Protein AF-A0A7V2CYH1-F1 (afdb_monomer)

Foldseek 3Di:
DAAADALVLVLLCPPPPDPNVVVSVVCLVVPFPHEFAPVSLVVNCVVNVHSVVVVVCCVVRSYHHPFDCVVCVVQLVVVCVVCVVPDDDSRNSRSVSVVVD

Structure (mmCIF, N/CA/C/O backbone):
data_AF-A0A7V2CYH1-F1
#
_entry.id   AF-A0A7V2CYH1-F1
#
loop_
_atom_site.group_PDB
_atom_site.id
_atom_site.type_symbol
_atom_site.label_atom_id
_atom_site.label_alt_id
_atom_site.label_comp_id
_atom_site.label_asym_id
_atom_site.label_entity_id
_atom_site.label_seq_id
_atom_site.pdbx_PDB_ins_code
_atom_site.Cartn_x
_atom_site.Cartn_y
_atom_site.Cartn_z
_atom_site.occupancy
_atom_site.B_iso_or_equiv
_atom_site.auth_seq_id
_atom_site.auth_comp_id
_atom_site.auth_asym_id
_atom_site.auth_atom_id
_atom_site.pdbx_PDB_model_num
ATOM 1 N N . MET A 1 1 ? -8.748 -15.477 -0.672 1.00 70.38 1 MET A N 1
ATOM 2 C CA . MET A 1 1 ? -8.461 -14.284 0.154 1.00 70.38 1 MET A CA 1
ATOM 3 C C . MET A 1 1 ? -7.980 -13.173 -0.759 1.00 70.38 1 MET A C 1
ATOM 5 O O . MET A 1 1 ? -7.197 -13.469 -1.659 1.00 70.38 1 MET A O 1
ATOM 9 N N . ARG A 1 2 ? -8.466 -11.942 -0.565 1.00 88.38 2 ARG A N 1
ATOM 10 C CA . ARG A 1 2 ? -7.908 -10.756 -1.232 1.00 88.38 2 ARG A CA 1
ATOM 11 C C . ARG A 1 2 ? -6.497 -10.511 -0.691 1.00 88.38 2 ARG A C 1
ATOM 13 O O . ARG A 1 2 ? -6.266 -10.714 0.497 1.00 88.38 2 ARG A O 1
ATOM 20 N N . LYS A 1 3 ? -5.557 -10.138 -1.558 1.00 96.19 3 LYS A N 1
ATOM 21 C CA . LYS A 1 3 ? -4.186 -9.797 -1.158 1.00 96.19 3 LYS A CA 1
ATOM 22 C C . LYS A 1 3 ? -4.067 -8.288 -1.112 1.00 96.19 3 LYS A C 1
ATOM 24 O O . LYS A 1 3 ? -4.380 -7.634 -2.102 1.00 96.19 3 LYS A O 1
ATOM 29 N N . ILE A 1 4 ? -3.648 -7.761 0.027 1.00 98.00 4 ILE A N 1
ATOM 30 C CA . ILE A 1 4 ? -3.510 -6.323 0.239 1.00 98.00 4 ILE A CA 1
ATOM 31 C C . ILE A 1 4 ? -2.062 -5.935 -0.055 1.00 98.00 4 ILE A C 1
ATOM 33 O O . ILE A 1 4 ? -1.147 -6.634 0.380 1.00 98.00 4 ILE A O 1
ATOM 37 N N . ALA A 1 5 ? -1.865 -4.871 -0.829 1.00 98.00 5 ALA A N 1
ATOM 38 C CA . ALA A 1 5 ? -0.551 -4.274 -1.038 1.00 98.00 5 ALA A CA 1
ATOM 39 C C . ALA A 1 5 ? -0.425 -3.002 -0.201 1.00 98.00 5 ALA A C 1
ATOM 41 O O . ALA A 1 5 ? -1.279 -2.117 -0.285 1.00 98.00 5 ALA A O 1
ATOM 42 N N . ASP A 1 6 ? 0.652 -2.922 0.570 1.00 97.94 6 ASP A N 1
ATOM 43 C CA . ASP A 1 6 ? 1.093 -1.714 1.251 1.00 97.94 6 ASP A CA 1
ATOM 44 C C . ASP A 1 6 ? 2.082 -0.924 0.376 1.00 97.94 6 ASP A C 1
ATOM 46 O O . ASP A 1 6 ? 2.512 -1.360 -0.701 1.00 97.94 6 ASP A O 1
ATOM 50 N N . THR A 1 7 ? 2.481 0.246 0.866 1.00 98.06 7 THR A N 1
ATOM 51 C CA . THR A 1 7 ? 3.490 1.084 0.214 1.00 98.06 7 THR A CA 1
ATOM 52 C C . THR A 1 7 ? 4.842 0.377 0.122 1.00 98.06 7 THR A C 1
ATOM 54 O O . THR A 1 7 ? 5.523 0.497 -0.898 1.00 98.06 7 THR A O 1
ATOM 57 N N . GLY A 1 8 ? 5.231 -0.396 1.143 1.00 97.56 8 GLY A N 1
ATOM 58 C CA . GLY A 1 8 ? 6.511 -1.100 1.192 1.00 97.56 8 GLY A CA 1
ATOM 59 C C . GLY A 1 8 ? 6.682 -2.114 0.061 1.00 97.56 8 GLY A C 1
ATOM 60 O O . GLY A 1 8 ? 7.693 -2.084 -0.647 1.00 97.56 8 GLY A O 1
ATOM 61 N N . LEU A 1 9 ? 5.681 -2.971 -0.166 1.00 98.12 9 LEU A N 1
ATOM 62 C CA . LEU A 1 9 ? 5.671 -3.925 -1.276 1.00 98.12 9 LEU A CA 1
ATOM 63 C C . LEU A 1 9 ? 5.768 -3.215 -2.629 1.00 98.12 9 LEU A C 1
ATOM 65 O O . LEU A 1 9 ? 6.570 -3.615 -3.477 1.00 98.12 9 LEU A O 1
ATOM 69 N N . LEU A 1 10 ? 4.955 -2.175 -2.843 1.00 98.44 10 LEU A N 1
ATOM 70 C CA . LEU A 1 10 ? 4.921 -1.468 -4.124 1.00 98.44 10 LEU A CA 1
ATOM 71 C C . LEU A 1 10 ? 6.212 -0.694 -4.382 1.00 98.44 10 LEU A C 1
ATOM 73 O O . LEU A 1 10 ? 6.721 -0.736 -5.501 1.00 98.44 10 LEU A O 1
ATOM 77 N N . LYS A 1 11 ? 6.775 -0.044 -3.357 1.00 98.31 11 LYS A N 1
ATOM 78 C CA . LYS A 1 11 ? 8.079 0.616 -3.454 1.00 98.31 11 LYS A CA 1
ATOM 79 C C . LYS A 1 11 ? 9.143 -0.405 -3.820 1.00 98.31 11 LYS A C 1
ATOM 81 O O . LYS A 1 11 ? 9.817 -0.209 -4.823 1.00 98.31 11 LYS A O 1
ATOM 86 N N . ALA A 1 12 ? 9.243 -1.515 -3.084 1.00 98.31 12 ALA A N 1
ATOM 87 C CA . ALA A 1 12 ? 10.199 -2.568 -3.405 1.00 98.31 12 ALA A CA 1
ATOM 88 C C . ALA A 1 12 ? 10.022 -3.042 -4.858 1.00 98.31 12 ALA A C 1
ATOM 90 O O . ALA A 1 12 ? 10.983 -3.148 -5.605 1.00 98.31 12 ALA A O 1
ATOM 91 N N . ALA A 1 13 ? 8.793 -3.265 -5.321 1.00 97.94 13 ALA A N 1
ATOM 92 C CA . ALA A 1 13 ? 8.557 -3.729 -6.684 1.00 97.94 13 ALA A CA 1
ATOM 93 C C . ALA A 1 13 ? 8.916 -2.713 -7.788 1.00 97.94 13 ALA A C 1
ATOM 95 O O . ALA A 1 13 ? 9.239 -3.134 -8.901 1.00 97.94 13 ALA A O 1
ATOM 96 N N . LEU A 1 14 ? 8.832 -1.407 -7.516 1.00 96.88 14 LEU A N 1
ATOM 97 C CA . LEU A 1 14 ? 8.928 -0.345 -8.528 1.00 96.88 14 LEU A CA 1
ATOM 98 C C . LEU A 1 14 ? 10.240 0.446 -8.488 1.00 96.88 14 LEU A C 1
ATOM 100 O O . LEU A 1 14 ? 10.646 0.985 -9.515 1.00 96.88 14 LEU A O 1
ATOM 104 N N . ASP A 1 15 ? 10.895 0.509 -7.335 1.00 96.38 15 ASP A N 1
ATOM 105 C CA . ASP A 1 15 ? 12.190 1.153 -7.146 1.00 96.38 15 ASP A CA 1
ATOM 106 C C . ASP A 1 15 ? 13.310 0.129 -7.365 1.00 96.38 15 ASP A C 1
ATOM 108 O O . ASP A 1 15 ? 13.482 -0.802 -6.577 1.00 96.38 15 ASP A O 1
ATOM 112 N N . ALA A 1 16 ? 14.050 0.285 -8.466 1.00 94.56 16 ALA A N 1
ATOM 113 C CA . ALA A 1 16 ? 15.125 -0.629 -8.850 1.00 94.56 16 ALA A CA 1
ATOM 114 C C . ALA A 1 16 ? 16.325 -0.590 -7.887 1.00 94.56 16 ALA A C 1
ATOM 116 O O . ALA A 1 16 ? 17.074 -1.567 -7.825 1.00 94.56 16 ALA A O 1
ATOM 117 N N . ASP A 1 17 ? 16.479 0.502 -7.132 1.00 95.69 17 ASP A N 1
ATOM 118 C CA . ASP A 1 17 ? 17.547 0.686 -6.148 1.00 95.69 17 ASP A CA 1
ATOM 119 C C . ASP A 1 17 ? 17.129 0.219 -4.740 1.00 95.69 17 ASP A C 1
ATOM 121 O O . ASP A 1 17 ? 17.941 0.207 -3.809 1.00 95.69 17 ASP A O 1
ATOM 125 N N . ASP A 1 18 ? 15.875 -0.216 -4.556 1.00 97.44 18 ASP A N 1
ATOM 126 C CA . ASP A 1 18 ? 15.427 -0.781 -3.289 1.00 97.44 18 ASP A CA 1
ATOM 127 C C . ASP A 1 18 ? 16.131 -2.118 -3.009 1.00 97.44 18 ASP A C 1
ATOM 129 O O . ASP A 1 18 ? 16.159 -3.038 -3.832 1.00 97.44 18 ASP A O 1
ATOM 133 N N . ARG A 1 19 ? 16.664 -2.280 -1.793 1.00 97.81 19 ARG A N 1
ATOM 134 C CA . ARG A 1 19 ? 17.352 -3.514 -1.368 1.00 97.81 19 ARG A CA 1
ATOM 135 C C . ARG A 1 19 ? 16.472 -4.770 -1.469 1.00 97.81 19 ARG A C 1
ATOM 137 O O . ARG A 1 19 ? 16.993 -5.883 -1.516 1.00 97.81 19 ARG A O 1
ATOM 144 N N . HIS A 1 20 ? 15.150 -4.608 -1.471 1.00 98.06 20 HIS A N 1
ATOM 145 C CA . HIS A 1 20 ? 14.169 -5.678 -1.611 1.00 98.06 20 HIS A CA 1
ATOM 146 C C . HIS A 1 20 ? 13.589 -5.776 -3.028 1.00 98.06 20 HIS A C 1
ATOM 148 O O . HIS A 1 20 ? 12.634 -6.530 -3.226 1.00 98.06 20 HIS A O 1
ATOM 154 N N . HIS A 1 21 ? 14.172 -5.102 -4.028 1.00 98.12 21 HIS A N 1
ATOM 155 C CA . HIS A 1 21 ? 13.584 -5.001 -5.364 1.00 98.12 21 HIS A CA 1
ATOM 156 C C . HIS A 1 21 ? 13.260 -6.349 -6.007 1.00 98.12 21 HIS A C 1
ATOM 158 O O . HIS A 1 21 ? 12.140 -6.606 -6.454 1.00 98.12 21 HIS A O 1
ATOM 164 N N . SER A 1 22 ? 14.223 -7.272 -5.970 1.00 98.25 22 SER A N 1
ATOM 165 C CA . SER A 1 22 ? 14.040 -8.622 -6.517 1.00 98.25 22 SER A CA 1
ATOM 166 C C . SER A 1 22 ? 12.895 -9.384 -5.843 1.00 98.25 22 SER A C 1
ATOM 168 O O . SER A 1 22 ? 12.183 -10.145 -6.501 1.00 98.25 22 SER A O 1
ATOM 170 N N . TRP A 1 23 ? 12.703 -9.182 -4.536 1.00 98.31 23 TRP A N 1
ATOM 171 C CA . TRP A 1 23 ? 11.596 -9.777 -3.796 1.00 98.31 23 TRP A CA 1
ATOM 172 C C . TRP A 1 23 ? 10.268 -9.113 -4.176 1.00 98.31 23 TRP A C 1
ATOM 174 O O . TRP A 1 23 ? 9.363 -9.820 -4.613 1.00 98.31 23 TRP A O 1
ATOM 184 N N . GLY A 1 24 ? 10.177 -7.781 -4.114 1.00 98.19 24 GLY A N 1
ATOM 185 C CA . GLY A 1 24 ? 8.937 -7.047 -4.388 1.00 98.19 24 GLY A CA 1
ATOM 186 C C . GLY A 1 24 ? 8.433 -7.280 -5.809 1.00 98.19 24 GLY A C 1
ATOM 187 O O . GLY A 1 24 ? 7.264 -7.596 -6.022 1.00 98.19 24 GLY A O 1
ATOM 188 N N . ALA A 1 25 ? 9.334 -7.250 -6.793 1.00 98.00 25 ALA A N 1
ATOM 189 C CA . ALA A 1 25 ? 8.985 -7.497 -8.185 1.00 98.00 25 ALA A CA 1
ATOM 190 C C . ALA A 1 25 ? 8.502 -8.943 -8.420 1.00 98.00 25 ALA A C 1
ATOM 192 O O . ALA A 1 25 ? 7.638 -9.182 -9.268 1.00 98.00 25 ALA A O 1
ATOM 193 N N . ARG A 1 26 ? 9.043 -9.923 -7.680 1.00 98.31 26 ARG A N 1
ATOM 194 C CA . ARG A 1 26 ? 8.586 -11.321 -7.731 1.00 98.31 26 ARG A CA 1
ATOM 195 C C . ARG A 1 26 ? 7.198 -11.471 -7.111 1.00 98.31 26 ARG A C 1
ATOM 197 O O . ARG A 1 26 ? 6.349 -12.092 -7.742 1.00 98.31 26 ARG A O 1
ATOM 204 N N . GLU A 1 27 ? 6.976 -10.911 -5.924 1.00 98.06 27 GLU A N 1
ATOM 205 C CA . GLU A 1 27 ? 5.682 -10.961 -5.232 1.00 98.06 27 GLU A CA 1
ATOM 206 C C . GLU A 1 27 ? 4.588 -10.286 -6.063 1.00 98.06 27 GLU A C 1
ATOM 208 O O . GLU A 1 27 ? 3.557 -10.902 -6.329 1.00 98.06 27 GLU A O 1
ATOM 213 N N . LEU A 1 28 ? 4.848 -9.078 -6.581 1.00 97.25 28 LEU A N 1
ATOM 214 C CA . LEU A 1 28 ? 3.891 -8.349 -7.412 1.00 97.25 28 LEU A CA 1
ATOM 215 C C . LEU A 1 28 ? 3.456 -9.184 -8.629 1.00 97.25 28 LEU A C 1
ATOM 217 O O . LEU A 1 28 ? 2.263 -9.367 -8.859 1.00 97.25 28 LEU A O 1
ATOM 221 N N . ARG A 1 29 ? 4.411 -9.772 -9.366 1.00 96.62 29 ARG A N 1
ATOM 222 C CA . ARG A 1 29 ? 4.111 -10.621 -10.535 1.00 96.62 29 ARG A CA 1
ATOM 223 C C . ARG A 1 29 ? 3.396 -11.920 -10.179 1.00 96.62 29 ARG A C 1
ATOM 225 O O . ARG A 1 29 ? 2.566 -12.383 -10.952 1.00 96.62 29 ARG A O 1
ATOM 232 N N . ALA A 1 30 ? 3.755 -12.545 -9.062 1.00 97.44 30 ALA A N 1
ATOM 233 C CA . ALA A 1 30 ? 3.205 -13.842 -8.683 1.00 97.44 30 ALA A CA 1
ATOM 234 C C . ALA A 1 30 ? 1.781 -13.738 -8.127 1.00 97.44 30 ALA A C 1
ATOM 236 O O . ALA A 1 30 ? 1.065 -14.743 -8.063 1.00 97.44 30 ALA A O 1
ATOM 237 N N . HIS A 1 31 ? 1.398 -12.564 -7.626 1.00 96.94 31 HIS A N 1
ATOM 238 C CA . HIS A 1 31 ? 0.243 -12.437 -6.748 1.00 96.94 31 HIS A CA 1
ATOM 239 C C . HIS A 1 31 ? -0.753 -11.350 -7.128 1.00 96.94 31 HIS A C 1
ATOM 241 O O . HIS A 1 31 ? -1.811 -11.324 -6.500 1.00 96.94 31 HIS A O 1
ATOM 247 N N . ALA A 1 32 ? -0.469 -10.543 -8.152 1.00 96.19 32 ALA A N 1
ATOM 248 C CA . ALA A 1 32 ? -1.457 -9.652 -8.741 1.00 96.19 32 ALA A CA 1
ATOM 249 C C . ALA A 1 32 ? -2.749 -10.415 -9.141 1.00 96.19 32 ALA A C 1
ATOM 251 O O . ALA A 1 32 ? -2.675 -11.576 -9.561 1.00 96.19 32 ALA A O 1
ATOM 252 N N . PRO A 1 33 ? -3.933 -9.785 -9.020 1.00 97.38 33 PRO A N 1
ATOM 253 C CA . PRO A 1 33 ? -4.132 -8.407 -8.573 1.00 97.38 33 PRO A CA 1
ATOM 254 C C . PRO A 1 33 ? -4.036 -8.252 -7.047 1.00 97.38 33 PRO A C 1
ATOM 256 O O . PRO A 1 33 ? -4.502 -9.106 -6.287 1.00 97.38 33 PRO A O 1
ATOM 259 N N . PHE A 1 34 ? -3.474 -7.127 -6.607 1.00 98.31 34 PHE A N 1
ATOM 260 C CA . PHE A 1 34 ? -3.554 -6.678 -5.215 1.00 98.31 34 PHE A CA 1
ATOM 261 C C . PHE A 1 34 ? -4.658 -5.638 -5.049 1.00 98.31 34 PHE A C 1
ATOM 263 O O . PHE A 1 34 ? -4.911 -4.854 -5.960 1.00 98.31 34 PHE A O 1
ATOM 270 N N . VAL A 1 35 ? -5.283 -5.598 -3.874 1.00 98.31 35 VAL A N 1
ATOM 271 C CA . VAL A 1 35 ? -6.159 -4.495 -3.460 1.00 98.31 35 VAL A CA 1
ATOM 272 C C . VAL A 1 35 ? -5.399 -3.531 -2.550 1.00 98.31 35 VAL A C 1
ATOM 274 O O . VAL A 1 35 ? -4.529 -3.951 -1.788 1.00 98.31 35 VAL A O 1
ATOM 277 N N . THR A 1 36 ? -5.708 -2.242 -2.623 1.00 98.19 36 THR A N 1
ATOM 278 C CA . THR A 1 36 ? -5.130 -1.213 -1.746 1.00 98.19 36 THR A CA 1
ATOM 279 C C . THR A 1 36 ? -6.060 0.005 -1.628 1.00 98.19 36 THR A C 1
ATOM 281 O O . THR A 1 36 ? -7.185 -0.029 -2.135 1.00 98.19 36 THR A O 1
ATOM 284 N N . CYS A 1 37 ? -5.599 1.069 -0.968 1.00 97.81 37 CYS A N 1
ATOM 285 C CA . CYS A 1 37 ? -6.271 2.364 -0.859 1.00 97.81 37 CYS A CA 1
ATOM 286 C C . CYS A 1 37 ? -5.451 3.496 -1.507 1.00 97.81 37 CYS A C 1
ATOM 288 O O . CYS A 1 37 ? -4.271 3.346 -1.826 1.00 97.81 37 CYS A O 1
ATOM 290 N N . GLU A 1 38 ? -6.070 4.660 -1.694 1.00 97.56 38 GLU A N 1
ATOM 291 C CA . GLU A 1 38 ? -5.441 5.832 -2.310 1.00 97.56 38 GLU A CA 1
ATOM 292 C C . GLU A 1 38 ? -4.222 6.337 -1.525 1.00 97.56 38 GLU A C 1
ATOM 294 O O . GLU A 1 38 ? -3.267 6.815 -2.138 1.00 97.56 38 GLU A O 1
ATOM 299 N N . GLY A 1 39 ? -4.225 6.199 -0.192 1.00 98.06 39 GLY A N 1
ATOM 300 C CA . GLY A 1 39 ? -3.107 6.598 0.675 1.00 98.06 39 GLY A CA 1
ATOM 301 C C . GLY A 1 39 ? -1.791 5.920 0.286 1.00 98.06 39 GLY A C 1
ATOM 302 O O . GLY A 1 39 ? -0.764 6.586 0.159 1.00 98.06 39 GLY A O 1
ATOM 303 N N . VAL A 1 40 ? -1.849 4.632 -0.068 1.00 98.38 40 VAL A N 1
ATOM 304 C CA . VAL A 1 40 ? -0.680 3.872 -0.532 1.00 98.38 40 VAL A CA 1
ATOM 305 C C . VAL A 1 40 ? -0.105 4.443 -1.831 1.00 98.38 40 VAL A C 1
ATOM 307 O O . VAL A 1 40 ? 1.112 4.517 -1.996 1.00 98.38 40 VAL A O 1
ATOM 310 N N . LEU A 1 41 ? -0.950 4.897 -2.765 1.00 98.31 41 LEU A N 1
ATOM 311 C CA . LEU A 1 41 ? -0.469 5.541 -3.994 1.00 98.31 41 LEU A CA 1
ATOM 312 C C . LEU A 1 41 ? 0.168 6.907 -3.723 1.00 98.31 41 LEU A C 1
ATOM 314 O O . LEU A 1 41 ? 1.128 7.270 -4.407 1.00 98.31 41 LEU A O 1
ATOM 318 N N . VAL A 1 42 ? -0.349 7.654 -2.744 1.00 98.25 42 VAL A N 1
ATOM 319 C CA . VAL A 1 42 ? 0.213 8.947 -2.330 1.00 98.25 42 VAL A CA 1
ATOM 320 C C . VAL A 1 42 ? 1.607 8.759 -1.735 1.00 98.25 42 VAL A C 1
ATOM 322 O O . VAL A 1 42 ? 2.552 9.416 -2.176 1.00 98.25 42 VAL A O 1
ATOM 325 N N . GLU A 1 43 ? 1.769 7.832 -0.793 1.00 98.06 43 GLU A N 1
ATOM 326 C CA . GLU A 1 43 ? 3.073 7.538 -0.189 1.00 98.06 43 GLU A CA 1
ATOM 327 C C . GLU A 1 43 ? 4.062 6.968 -1.202 1.00 98.06 43 GLU A C 1
ATOM 329 O O . GLU A 1 43 ? 5.215 7.395 -1.253 1.00 98.06 43 GLU A O 1
ATOM 334 N N . LEU A 1 44 ? 3.611 6.052 -2.063 1.00 98.06 44 LEU A N 1
ATOM 335 C CA . LEU A 1 44 ? 4.436 5.502 -3.133 1.00 98.06 44 LEU A CA 1
ATOM 336 C C . LEU A 1 44 ? 4.955 6.609 -4.055 1.00 98.06 44 LEU A C 1
ATOM 338 O O . LEU A 1 44 ? 6.141 6.632 -4.386 1.00 98.06 44 LEU A O 1
ATOM 342 N N . ALA A 1 45 ? 4.082 7.536 -4.462 1.00 97.88 45 ALA A N 1
ATOM 343 C CA . ALA A 1 45 ? 4.460 8.656 -5.314 1.00 97.88 45 ALA A CA 1
ATOM 344 C C . ALA A 1 45 ? 5.495 9.564 -4.639 1.00 97.88 45 ALA A C 1
ATOM 346 O O . ALA A 1 45 ? 6.414 10.036 -5.310 1.00 97.88 45 ALA A O 1
ATOM 347 N N . PHE A 1 46 ? 5.366 9.777 -3.327 1.00 97.38 46 PHE A N 1
ATOM 348 C CA . PHE A 1 46 ? 6.333 10.531 -2.537 1.00 97.38 46 PHE A 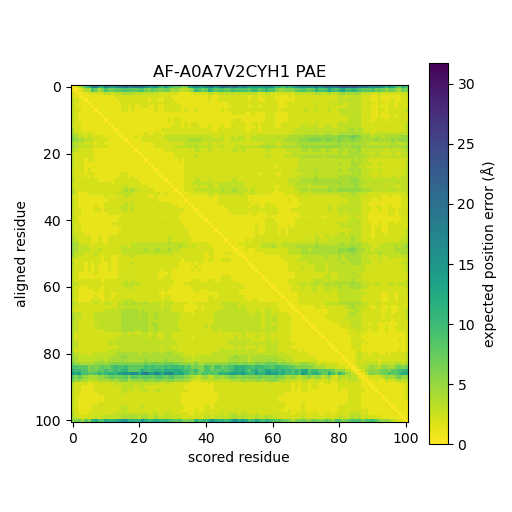CA 1
ATOM 349 C C . PHE A 1 46 ? 7.691 9.815 -2.458 1.00 97.38 46 PHE A C 1
ATOM 351 O O . PHE A 1 46 ? 8.719 10.430 -2.730 1.00 97.38 46 PHE A O 1
ATOM 358 N N . LEU A 1 47 ? 7.703 8.513 -2.157 1.00 96.31 47 LEU A N 1
ATOM 359 C CA . LEU A 1 47 ? 8.930 7.730 -1.972 1.00 96.31 47 LEU A CA 1
ATOM 360 C C . LEU A 1 47 ? 9.692 7.466 -3.278 1.00 96.31 47 LEU A C 1
ATOM 362 O O . LEU A 1 47 ? 10.918 7.448 -3.272 1.00 96.31 47 LEU A O 1
ATOM 366 N N . VAL A 1 48 ? 8.981 7.262 -4.390 1.00 94.56 48 VAL A N 1
ATOM 367 C CA . VAL A 1 48 ? 9.573 6.996 -5.717 1.00 94.56 48 VAL A CA 1
ATOM 368 C C . VAL A 1 48 ? 9.792 8.293 -6.515 1.00 94.56 48 VAL A C 1
ATOM 370 O O . VAL A 1 48 ? 10.448 8.295 -7.554 1.00 94.56 48 VAL A O 1
ATOM 373 N N . GLY A 1 49 ? 9.241 9.422 -6.060 1.00 96.00 49 GLY A N 1
ATOM 374 C CA . GLY A 1 49 ? 9.314 10.712 -6.756 1.00 96.00 49 GLY A CA 1
ATOM 375 C C . GLY A 1 49 ? 8.410 10.813 -7.994 1.00 96.00 49 GLY A C 1
ATOM 376 O O . GLY A 1 49 ? 8.525 11.757 -8.777 1.00 96.00 49 GLY A O 1
ATOM 377 N N . SER A 1 50 ? 7.510 9.848 -8.206 1.00 96.06 50 SER A N 1
ATOM 378 C CA . SER A 1 50 ? 6.531 9.865 -9.294 1.00 96.06 50 SER A CA 1
ATOM 379 C C . SER A 1 50 ? 5.331 8.974 -8.990 1.00 96.06 50 SER A C 1
ATOM 381 O O . SER A 1 50 ? 5.489 7.806 -8.653 1.00 96.06 50 SER A O 1
ATOM 383 N N . GLY A 1 51 ? 4.116 9.481 -9.215 1.00 95.75 51 GLY A N 1
ATOM 384 C CA . GLY A 1 51 ? 2.892 8.669 -9.150 1.00 95.75 51 GLY A CA 1
ATOM 385 C C . GLY A 1 51 ? 2.626 7.828 -10.404 1.00 95.75 51 GLY A C 1
A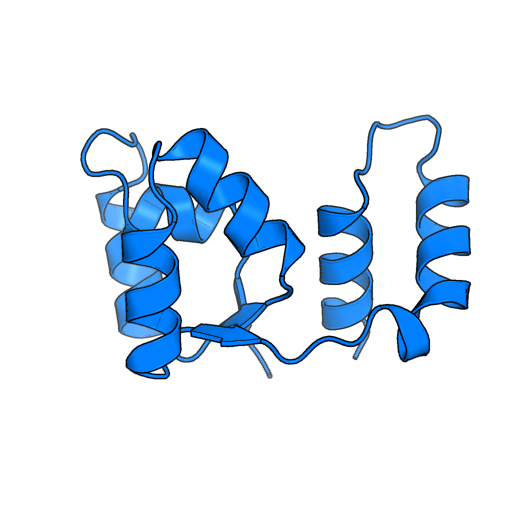TOM 386 O O . GLY A 1 51 ? 1.758 6.955 -10.399 1.00 95.75 51 GLY A O 1
ATOM 387 N N . ARG A 1 52 ? 3.366 8.062 -11.500 1.00 98.00 52 ARG A N 1
ATOM 388 C CA . ARG A 1 52 ? 3.126 7.391 -12.789 1.00 98.00 52 ARG A CA 1
ATOM 389 C C . ARG A 1 52 ? 3.236 5.860 -12.698 1.00 98.00 52 ARG A C 1
ATOM 391 O O . ARG A 1 52 ? 2.347 5.204 -13.238 1.00 98.00 52 ARG A O 1
ATOM 398 N N . PRO A 1 53 ? 4.258 5.265 -12.052 1.00 97.25 53 PRO A N 1
ATOM 399 C CA . PRO A 1 53 ? 4.379 3.809 -11.977 1.00 97.25 53 PRO A CA 1
ATOM 400 C C . PRO A 1 53 ? 3.198 3.143 -11.257 1.00 97.25 53 PRO A C 1
ATOM 402 O O . PRO A 1 53 ? 2.651 2.170 -11.770 1.00 97.25 53 PRO A O 1
ATOM 405 N N . GLY A 1 54 ? 2.744 3.709 -10.132 1.00 97.56 54 GLY A N 1
ATOM 406 C CA . GLY A 1 54 ? 1.571 3.213 -9.405 1.00 97.56 54 GLY A CA 1
ATOM 407 C C . GLY A 1 54 ? 0.294 3.274 -10.248 1.00 97.56 54 GLY A C 1
ATOM 408 O O . GLY A 1 54 ? -0.419 2.281 -10.368 1.00 97.56 54 GLY A O 1
ATOM 409 N N . MET A 1 55 ? 0.053 4.395 -10.937 1.00 98.38 55 MET A N 1
ATOM 410 C CA . MET A 1 55 ? -1.110 4.533 -11.826 1.00 98.38 55 MET A CA 1
ATOM 411 C C . MET A 1 55 ? -1.081 3.578 -13.026 1.00 98.38 55 MET A C 1
ATOM 413 O O . MET A 1 55 ? -2.137 3.157 -13.492 1.00 98.38 55 MET A O 1
ATOM 417 N N . LEU A 1 56 ? 0.101 3.192 -13.519 1.00 98.50 56 LEU A N 1
ATOM 418 C CA . LEU A 1 56 ? 0.214 2.166 -14.560 1.00 98.50 56 LEU A CA 1
ATOM 419 C C . LEU A 1 56 ? -0.188 0.777 -14.046 1.00 98.50 56 LEU A C 1
ATOM 421 O O . LEU A 1 56 ? -0.812 0.031 -14.799 1.00 98.50 56 LEU A O 1
ATOM 425 N N . LEU A 1 57 ? 0.121 0.432 -12.788 1.00 98.38 57 LEU A N 1
ATOM 426 C CA . LEU A 1 57 ? -0.372 -0.809 -12.172 1.00 98.38 57 LEU A CA 1
ATOM 427 C C . LEU A 1 57 ? -1.900 -0.801 -12.066 1.00 98.38 57 LEU A C 1
ATOM 429 O O . LEU A 1 57 ? -2.534 -1.803 -12.395 1.00 98.38 57 LEU A O 1
ATOM 433 N N . VAL A 1 58 ? -2.488 0.342 -11.696 1.00 98.44 58 VAL A N 1
ATOM 434 C CA . VAL A 1 58 ? -3.949 0.520 -11.660 1.00 98.44 58 VAL A CA 1
ATOM 435 C C . VAL A 1 58 ? -4.562 0.361 -13.046 1.00 98.44 58 VAL A C 1
ATOM 437 O O . VAL A 1 58 ? -5.483 -0.429 -13.232 1.00 98.44 58 VAL A O 1
ATOM 440 N N . GLN A 1 59 ? -4.015 1.049 -14.051 1.00 98.50 59 GLN A N 1
ATOM 441 C CA . GLN A 1 59 ? -4.497 0.965 -15.431 1.00 98.50 59 GLN A CA 1
ATOM 442 C C . GLN A 1 59 ? -4.448 -0.469 -15.983 1.00 98.50 59 GLN A C 1
ATOM 444 O O . GLN A 1 59 ? -5.310 -0.856 -16.770 1.00 98.50 59 GLN A O 1
ATOM 449 N N . ARG A 1 60 ? -3.437 -1.252 -15.593 1.00 97.75 60 ARG A N 1
ATOM 450 C CA . ARG A 1 60 ? -3.268 -2.651 -16.013 1.00 97.75 60 ARG A CA 1
ATOM 451 C C . ARG A 1 60 ? -4.153 -3.632 -15.241 1.00 97.75 60 ARG A C 1
ATOM 453 O O . ARG A 1 60 ? -4.270 -4.776 -15.664 1.00 97.75 60 ARG A O 1
ATOM 460 N N . GLY A 1 61 ? -4.756 -3.199 -14.133 1.00 97.94 61 GLY A N 1
ATOM 461 C CA . GLY A 1 61 ? -5.500 -4.061 -13.216 1.00 97.94 61 GLY A CA 1
ATOM 462 C C . GLY A 1 61 ? -4.613 -4.895 -12.286 1.00 97.94 61 GLY A C 1
ATOM 463 O O . GLY A 1 61 ? -5.130 -5.759 -11.588 1.00 97.94 61 GLY A O 1
ATOM 464 N N . ASP A 1 62 ? -3.301 -4.638 -12.247 1.00 98.12 62 ASP A N 1
ATOM 465 C CA . ASP A 1 62 ? -2.368 -5.305 -11.326 1.00 98.12 62 ASP A CA 1
ATOM 466 C C . ASP A 1 62 ? -2.560 -4.804 -9.874 1.00 98.12 62 ASP A C 1
ATOM 468 O O . ASP A 1 62 ? -2.266 -5.520 -8.913 1.00 98.12 62 ASP A O 1
ATOM 472 N N . LEU A 1 63 ? -3.091 -3.583 -9.722 1.00 98.38 63 LEU A N 1
ATOM 473 C CA . LEU A 1 63 ? -3.429 -2.939 -8.453 1.00 98.38 63 LEU A CA 1
ATOM 474 C C . LEU A 1 63 ? -4.855 -2.374 -8.511 1.00 98.38 63 LEU A C 1
ATOM 476 O O . LEU A 1 63 ? -5.198 -1.648 -9.439 1.00 98.38 63 LEU A O 1
ATOM 480 N N . VAL A 1 64 ? -5.688 -2.684 -7.522 1.00 98.31 64 VAL A N 1
ATOM 481 C CA . VAL A 1 64 ? -7.104 -2.296 -7.476 1.00 98.31 64 VAL A CA 1
ATOM 482 C C . VAL A 1 64 ? -7.360 -1.433 -6.243 1.00 98.31 64 VAL A C 1
ATOM 484 O O . VAL A 1 64 ? -7.047 -1.835 -5.125 1.00 98.31 64 VAL A O 1
ATOM 487 N N . LEU A 1 65 ? -7.953 -0.255 -6.439 1.00 97.75 65 LEU A N 1
ATOM 488 C CA . LEU A 1 65 ? -8.417 0.604 -5.347 1.00 97.75 65 LEU A CA 1
ATOM 489 C C . LEU A 1 65 ? -9.818 0.140 -4.922 1.00 97.75 65 LEU A C 1
ATOM 491 O O . LEU A 1 65 ? -10.804 0.463 -5.578 1.00 97.75 65 LEU A O 1
ATOM 495 N N . ASP A 1 66 ? -9.882 -0.681 -3.872 1.00 95.81 66 ASP A N 1
ATOM 496 C CA . ASP A 1 66 ? -11.119 -1.286 -3.336 1.00 95.81 66 ASP A CA 1
ATOM 497 C C . ASP A 1 66 ? -11.281 -0.915 -1.856 1.00 95.81 66 ASP A C 1
ATOM 499 O O . ASP A 1 66 ? -11.379 -1.766 -0.966 1.00 95.81 66 ASP A O 1
ATOM 503 N N . PHE A 1 67 ? -11.229 0.386 -1.575 1.00 96.94 67 PHE A N 1
ATOM 504 C CA . PHE A 1 67 ? -11.419 0.912 -0.233 1.00 96.94 67 PHE A CA 1
ATOM 505 C C . PHE A 1 67 ? -12.215 2.214 -0.249 1.00 96.94 67 PHE A C 1
ATOM 507 O O . PHE A 1 67 ? -12.066 3.043 -1.136 1.00 96.94 67 PHE A O 1
ATOM 514 N N . SER A 1 68 ? -13.063 2.387 0.762 1.00 97.00 68 SER A N 1
ATOM 515 C CA . SER A 1 68 ? -13.857 3.595 0.969 1.00 97.00 68 SER A CA 1
ATOM 516 C C . SER A 1 68 ? -13.634 4.069 2.395 1.00 97.00 68 SER A C 1
ATOM 518 O O . SER A 1 68 ? -14.097 3.443 3.352 1.00 97.00 68 SER A O 1
ATOM 520 N N . ILE A 1 69 ? -12.920 5.189 2.531 1.00 96.75 69 ILE A N 1
ATOM 521 C CA . ILE A 1 69 ? -12.714 5.856 3.824 1.00 96.75 69 ILE A CA 1
ATOM 522 C C . ILE A 1 69 ? -14.057 6.260 4.432 1.00 96.75 69 ILE A C 1
ATOM 524 O O . ILE A 1 69 ? -14.245 6.122 5.636 1.00 96.75 69 ILE A O 1
ATOM 528 N N . VAL A 1 70 ? -15.002 6.723 3.610 1.00 97.50 70 VAL A N 1
ATOM 529 C CA . VAL A 1 70 ? -16.325 7.154 4.082 1.00 97.50 70 VAL A CA 1
ATOM 530 C C . VAL A 1 70 ? -17.071 5.991 4.728 1.00 97.50 70 VAL A C 1
ATOM 532 O O . VA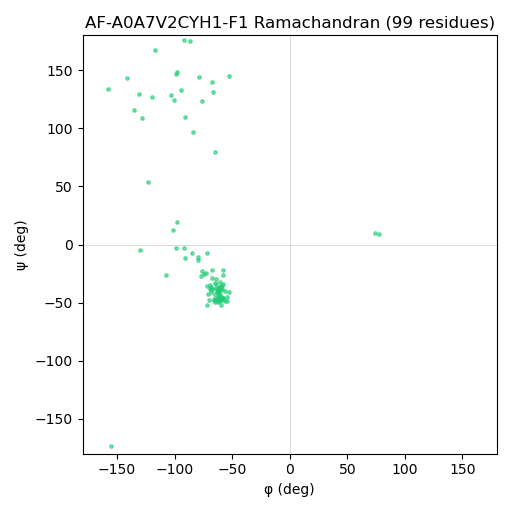L A 1 70 ? -17.664 6.170 5.786 1.00 97.50 70 VAL A O 1
ATOM 535 N N . ASP A 1 71 ? -16.977 4.785 4.171 1.00 97.50 71 ASP A N 1
ATOM 536 C CA . ASP A 1 71 ? -17.650 3.617 4.748 1.00 97.50 71 ASP A CA 1
ATOM 537 C C . ASP A 1 71 ? -16.913 3.060 5.977 1.00 97.50 71 ASP A C 1
ATOM 539 O O . ASP A 1 71 ? -17.533 2.459 6.851 1.00 97.50 71 ASP A O 1
ATOM 543 N N . ALA A 1 72 ? -15.594 3.259 6.067 1.00 97.44 72 ALA A N 1
ATOM 544 C CA . ALA A 1 72 ? -14.747 2.727 7.139 1.00 97.44 72 ALA A CA 1
ATOM 545 C C . ALA A 1 72 ? -14.429 3.729 8.270 1.00 97.44 72 ALA A C 1
ATOM 547 O O . ALA A 1 72 ? -13.765 3.356 9.236 1.00 97.44 72 ALA A O 1
ATOM 548 N N . HIS A 1 73 ? -14.883 4.985 8.177 1.00 97.69 73 HIS A N 1
ATOM 549 C CA . HIS A 1 73 ? -14.424 6.093 9.029 1.00 97.69 73 HIS A CA 1
ATOM 550 C C . HIS A 1 73 ? -14.511 5.813 10.537 1.00 97.69 73 HIS A C 1
ATOM 552 O O . HIS A 1 73 ? -13.592 6.162 11.272 1.00 97.69 73 HIS A O 1
ATOM 558 N N . ALA A 1 74 ? -15.585 5.168 11.004 1.00 98.19 74 ALA A N 1
ATOM 559 C CA . ALA A 1 74 ? -15.760 4.859 12.421 1.00 98.19 74 ALA A CA 1
ATOM 560 C C . ALA A 1 74 ? -14.655 3.919 12.928 1.00 98.19 74 ALA A C 1
ATOM 562 O O . ALA A 1 74 ? -14.032 4.191 13.951 1.00 98.19 74 ALA A O 1
ATOM 563 N N . ARG A 1 75 ? -14.346 2.868 12.158 1.00 97.88 75 ARG A N 1
ATOM 564 C CA . ARG A 1 75 ? -13.282 1.920 12.502 1.00 97.88 75 ARG A CA 1
ATOM 565 C C . ARG A 1 75 ? -11.896 2.554 12.402 1.00 97.88 75 ARG A C 1
ATOM 567 O O . ARG A 1 75 ? -11.051 2.313 13.257 1.00 97.88 75 ARG A O 1
ATOM 574 N N . ILE A 1 76 ? -11.679 3.411 11.405 1.00 97.81 76 ILE A N 1
ATOM 575 C CA . ILE A 1 76 ? -10.437 4.186 11.270 1.00 97.81 76 ILE A CA 1
ATOM 576 C C . ILE A 1 76 ? -10.201 5.049 12.518 1.00 97.81 76 ILE A C 1
ATOM 578 O O . ILE A 1 76 ? -9.097 5.048 13.054 1.00 97.81 76 ILE A O 1
ATOM 582 N N . LEU A 1 77 ? -11.224 5.755 13.014 1.00 97.69 77 LEU A N 1
ATOM 583 C CA . LEU A 1 77 ? -11.106 6.582 14.221 1.00 97.69 77 LEU A CA 1
ATOM 584 C C . LEU A 1 77 ? -10.735 5.755 15.458 1.00 97.69 77 LEU A C 1
ATOM 586 O O . LEU A 1 77 ? -9.899 6.186 16.250 1.00 97.69 77 LEU A O 1
ATOM 590 N N . GLU A 1 78 ? -11.320 4.565 15.611 1.00 97.69 78 GLU A N 1
ATOM 591 C CA . GLU A 1 78 ? -10.963 3.643 16.694 1.00 97.69 78 GLU A CA 1
ATOM 592 C C . GLU A 1 78 ? -9.501 3.201 16.610 1.00 97.69 78 GLU A C 1
ATOM 594 O O . GLU A 1 78 ? -8.803 3.229 17.620 1.00 97.69 78 GLU A O 1
ATOM 599 N N . LEU A 1 79 ? -9.027 2.824 15.418 1.00 97.38 79 LEU A N 1
ATOM 600 C CA . LEU A 1 79 ? -7.643 2.402 15.200 1.00 97.38 79 LEU A CA 1
ATOM 601 C C . LEU A 1 79 ? -6.657 3.533 15.502 1.00 97.38 79 LEU A C 1
ATOM 603 O O . LEU A 1 79 ? -5.712 3.333 16.262 1.00 97.38 79 LEU A O 1
ATOM 607 N N . LEU A 1 80 ? -6.907 4.735 14.982 1.00 96.38 80 LEU A N 1
ATOM 608 C CA . LEU A 1 80 ? -6.048 5.894 15.230 1.00 96.38 80 LEU A CA 1
ATOM 609 C C . LEU A 1 80 ? -5.989 6.257 16.723 1.00 96.38 80 LEU A C 1
ATOM 611 O O . LEU A 1 80 ? -4.929 6.620 17.223 1.00 96.38 80 LEU A O 1
ATOM 615 N N . ALA A 1 81 ? -7.100 6.119 17.455 1.00 95.88 81 ALA A N 1
ATOM 616 C CA . ALA A 1 81 ? -7.116 6.320 18.903 1.00 95.88 81 ALA A CA 1
ATOM 617 C C . ALA A 1 81 ? -6.391 5.191 19.658 1.00 95.88 81 ALA A C 1
ATOM 619 O O . ALA A 1 81 ? -5.634 5.452 20.594 1.00 95.88 81 ALA A O 1
ATOM 620 N N . GLN A 1 82 ? -6.604 3.937 19.254 1.00 95.19 82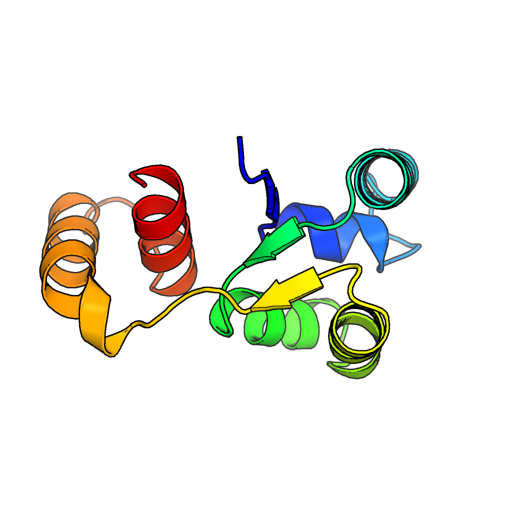 GLN A N 1
ATOM 621 C CA . GLN A 1 82 ? -5.992 2.757 19.866 1.00 95.19 82 GLN A CA 1
ATOM 622 C C . GLN A 1 82 ? -4.467 2.774 19.732 1.00 95.19 82 GLN A C 1
ATOM 624 O O . GLN A 1 82 ? -3.763 2.414 20.674 1.00 95.19 82 GLN A O 1
ATOM 629 N N . TYR A 1 83 ? -3.965 3.187 18.571 1.00 95.38 83 TYR A N 1
ATOM 630 C CA . TYR A 1 83 ? -2.541 3.230 18.271 1.00 95.38 83 TYR A CA 1
ATOM 631 C C . TYR A 1 83 ? -1.942 4.629 18.456 1.00 95.38 83 TYR A C 1
ATOM 633 O O . TYR A 1 83 ? -0.857 4.881 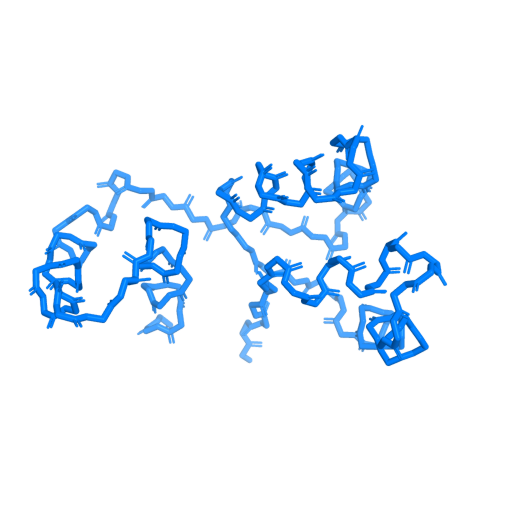17.972 1.00 95.38 83 TYR A O 1
ATOM 641 N N . GLN A 1 84 ? -2.559 5.549 19.200 1.00 91.50 84 GLN A N 1
ATOM 642 C CA . GLN A 1 84 ? -2.004 6.905 19.368 1.00 91.50 84 GLN A CA 1
ATOM 643 C C . GLN A 1 84 ? -0.574 6.947 19.960 1.00 91.50 84 GLN A C 1
ATOM 645 O O . GLN A 1 84 ? 0.176 7.883 19.689 1.00 91.50 84 GLN A O 1
ATOM 650 N N . ASP A 1 85 ? -0.181 5.923 20.729 1.00 92.94 85 ASP A N 1
ATOM 651 C CA . ASP A 1 85 ? 1.147 5.808 21.351 1.00 92.94 85 ASP A CA 1
ATOM 652 C C . ASP A 1 85 ? 2.218 5.186 20.423 1.00 92.94 85 ASP A C 1
ATOM 654 O O . ASP A 1 85 ? 3.400 5.144 20.769 1.00 92.94 85 ASP A O 1
ATOM 658 N N . CYS A 1 86 ? 1.829 4.693 19.242 1.00 86.75 86 CYS A N 1
ATOM 659 C CA . CYS A 1 86 ? 2.715 4.145 18.213 1.00 86.75 86 CYS A CA 1
ATOM 660 C C . CYS A 1 86 ? 2.275 4.715 16.863 1.00 86.75 86 CYS A C 1
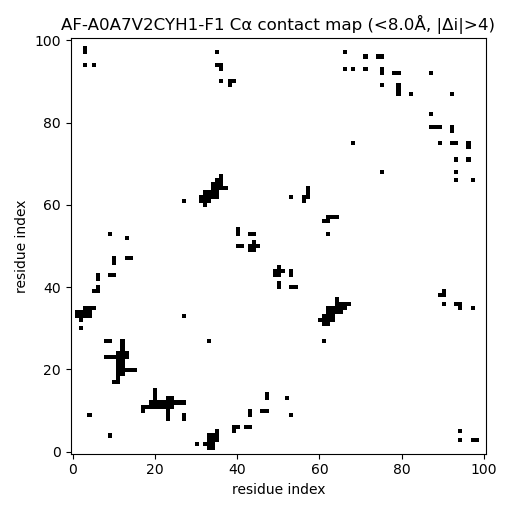ATOM 662 O O . CYS A 1 86 ? 1.168 4.400 16.463 1.00 86.75 86 CYS A O 1
ATOM 664 N N . PRO A 1 87 ? 3.078 5.513 16.144 1.00 79.12 87 PRO A N 1
ATOM 665 C CA . PRO A 1 87 ? 2.601 6.368 15.054 1.00 79.12 87 PRO A CA 1
ATOM 666 C C . PRO A 1 87 ? 2.043 5.573 13.857 1.00 79.12 87 PRO A C 1
ATOM 668 O O . PRO A 1 87 ? 2.720 5.403 12.850 1.00 79.12 87 PRO A O 1
ATOM 671 N N . MET A 1 88 ? 0.803 5.098 13.977 1.00 90.62 88 MET A N 1
ATOM 672 C CA . MET A 1 88 ? -0.024 4.581 12.901 1.00 90.62 88 MET A CA 1
ATOM 673 C C . MET A 1 88 ? -0.527 5.783 12.121 1.00 90.62 88 MET A C 1
ATOM 675 O O . MET A 1 88 ? -1.168 6.676 12.686 1.00 90.62 88 MET A O 1
ATOM 679 N N . ASP A 1 89 ? -0.244 5.805 10.828 1.00 93.81 89 ASP A N 1
ATOM 680 C CA . ASP A 1 89 ? -0.810 6.815 9.955 1.00 93.81 89 ASP A CA 1
ATOM 681 C C . ASP A 1 89 ? -2.192 6.400 9.423 1.00 93.81 89 ASP A C 1
ATOM 683 O O . ASP A 1 89 ? -2.725 5.314 9.681 1.00 93.81 89 ASP A O 1
ATOM 687 N N . LEU A 1 90 ? -2.824 7.327 8.701 1.00 96.44 90 LEU A N 1
ATOM 688 C CA . LEU A 1 90 ? -4.139 7.097 8.119 1.00 96.44 90 LEU A CA 1
ATOM 689 C C . LE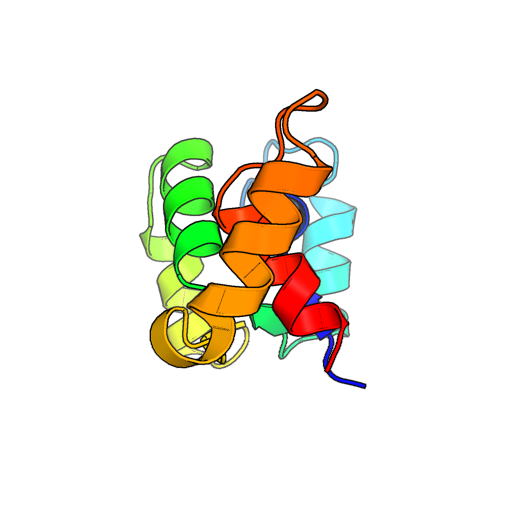U A 1 90 ? -4.111 5.974 7.070 1.00 96.44 90 LEU A C 1
ATOM 691 O O . LEU A 1 90 ? -5.098 5.249 6.951 1.00 96.44 90 LEU A O 1
ATOM 695 N N . THR A 1 91 ? -3.018 5.825 6.319 1.00 97.25 91 THR A N 1
ATOM 696 C CA . THR A 1 91 ? -2.876 4.786 5.292 1.00 97.25 91 THR A CA 1
ATOM 697 C C . THR A 1 91 ? -2.865 3.409 5.942 1.00 97.25 91 THR A C 1
ATOM 699 O O . THR A 1 91 ? -3.653 2.545 5.551 1.00 97.25 91 THR A O 1
ATOM 702 N N . ASP A 1 92 ? -2.070 3.229 6.992 1.00 96.94 92 ASP A N 1
ATOM 703 C CA . ASP A 1 92 ? -1.998 2.000 7.775 1.00 96.94 92 ASP A CA 1
ATOM 704 C C . ASP A 1 92 ? -3.352 1.653 8.398 1.00 96.94 92 ASP A C 1
ATOM 706 O O . ASP A 1 92 ? -3.816 0.514 8.287 1.00 96.94 92 ASP A O 1
ATOM 710 N N . ALA A 1 93 ? -4.049 2.635 8.981 1.00 97.56 93 ALA A N 1
ATOM 711 C CA . ALA A 1 93 ? -5.395 2.423 9.516 1.00 97.56 93 ALA A CA 1
ATOM 712 C C . ALA A 1 93 ? -6.378 1.942 8.429 1.00 97.56 93 ALA A C 1
ATOM 714 O O . ALA A 1 93 ? -7.204 1.057 8.677 1.00 97.56 93 ALA A O 1
ATOM 715 N N . CYS A 1 94 ? -6.271 2.473 7.204 1.00 97.94 94 CYS A N 1
ATOM 716 C CA . CYS A 1 94 ? -7.060 2.007 6.063 1.00 97.94 94 CYS A CA 1
ATOM 717 C C . CYS A 1 94 ? -6.709 0.560 5.681 1.00 97.94 94 CYS A C 1
ATOM 719 O O . CYS A 1 94 ? -7.614 -0.253 5.492 1.00 97.94 94 CYS A O 1
ATOM 721 N N . LEU A 1 95 ? -5.420 0.213 5.606 1.00 97.75 95 LEU A N 1
ATOM 722 C CA . LEU A 1 95 ? -4.967 -1.141 5.264 1.00 97.75 95 LEU A CA 1
ATOM 723 C C . LEU A 1 95 ? -5.388 -2.177 6.315 1.00 97.75 95 LEU A C 1
ATOM 725 O O . LEU A 1 9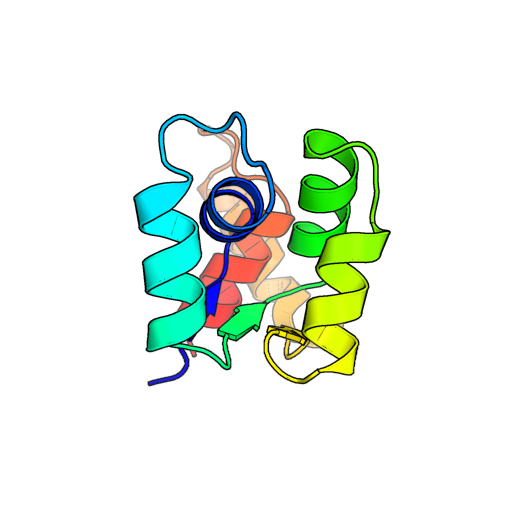5 ? -5.804 -3.280 5.954 1.00 97.75 95 LEU A O 1
ATOM 729 N N . VAL A 1 96 ? -5.367 -1.817 7.601 1.00 97.12 96 VAL A N 1
ATOM 730 C CA . VAL A 1 96 ? -5.904 -2.665 8.676 1.00 97.12 96 VAL A CA 1
ATOM 731 C C . VAL A 1 96 ? -7.408 -2.873 8.491 1.00 97.12 96 VAL A C 1
ATOM 733 O O . VAL A 1 96 ? -7.860 -4.017 8.483 1.00 97.12 96 VAL A O 1
ATOM 736 N N . CYS A 1 97 ? -8.180 -1.810 8.233 1.00 97.19 97 CYS A N 1
ATOM 737 C CA . CYS A 1 97 ? -9.614 -1.936 7.941 1.00 97.19 97 CYS A CA 1
ATOM 738 C C . CYS A 1 97 ? -9.895 -2.830 6.722 1.00 97.19 97 CYS A C 1
ATOM 740 O O . CYS A 1 97 ? -10.918 -3.512 6.677 1.00 97.19 97 CYS A O 1
ATOM 742 N N . MET A 1 98 ? -9.023 -2.819 5.709 1.00 96.94 98 MET A N 1
ATOM 743 C CA . MET A 1 98 ? -9.129 -3.721 4.559 1.00 96.94 98 MET A CA 1
ATOM 744 C C . MET A 1 98 ? -8.858 -5.178 4.947 1.00 96.94 98 MET A C 1
ATOM 746 O O . MET A 1 98 ? -9.520 -6.070 4.421 1.00 96.94 98 MET A O 1
ATOM 750 N N . ALA A 1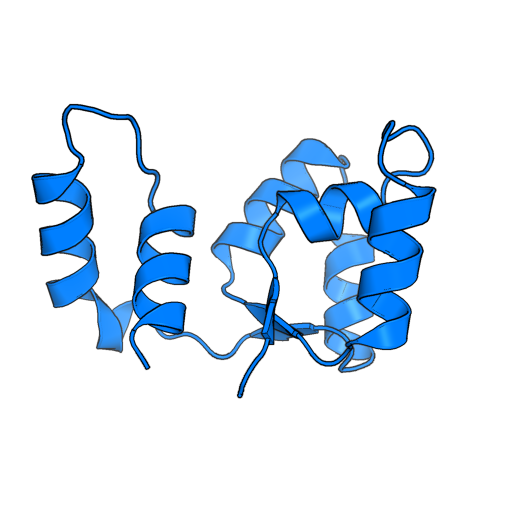 99 ? -7.901 -5.420 5.845 1.00 96.12 99 ALA A N 1
ATOM 751 C CA . ALA A 1 99 ? -7.506 -6.755 6.292 1.00 96.12 99 ALA A CA 1
ATOM 752 C C . ALA A 1 99 ? -8.522 -7.407 7.243 1.00 96.12 99 ALA A C 1
ATOM 754 O O . ALA A 1 99 ? -8.593 -8.632 7.312 1.00 96.12 99 ALA A O 1
ATOM 755 N N . GLU A 1 100 ? -9.319 -6.606 7.951 1.00 94.62 100 GLU A N 1
ATOM 756 C CA . GLU A 1 100 ? -10.406 -7.073 8.823 1.00 94.62 100 GLU A CA 1
ATOM 757 C C . GLU A 1 100 ? -11.629 -7.625 8.047 1.00 94.62 100 GLU A C 1
ATOM 759 O O . GLU A 1 100 ? -12.538 -8.176 8.669 1.00 94.62 100 GLU A O 1
ATOM 764 N N . ARG A 1 101 ? -11.667 -7.498 6.709 1.00 83.00 101 ARG A N 1
ATOM 765 C CA . ARG A 1 101 ? -12.789 -7.899 5.831 1.00 83.00 101 ARG A CA 1
ATOM 766 C C . ARG A 1 101 ? -12.554 -9.216 5.089 1.00 83.00 101 ARG A C 1
ATOM 768 O O . ARG A 1 101 ? -13.520 -10.004 5.007 1.00 83.00 101 ARG A O 1
#

Radius of gyration: 13.7 Å; Cα contacts (8 Å, |Δi|>4): 128; chains: 1; bounding box: 35×25×37 Å

Solvent-accessible surface area (backbone atoms only — not comparable to full-atom values): 5710 Å² total; per-residue (Å²): 131,89,45,76,52,53,39,67,50,52,41,18,41,70,36,85,84,38,95,46,17,75,55,19,41,47,50,52,72,75,53,52,55,25,36,34,47,70,52,36,49,53,52,31,18,63,76,71,72,46,52,62,67,58,51,48,33,40,75,71,53,44,33,39,79,78,66,55,65,84,82,41,45,70,61,35,54,51,45,49,62,73,34,64,93,49,96,64,50,73,46,56,34,49,52,50,60,59,71,77,107

Secondary structure (DSSP, 8-state):
-PPBP-HHHHHHHH-TTSTTHHHHHHHHHHHPPEEE-HHHHHHHHHHHS-SHHHHHHHHHTSEEE---HHHHHHHHHHHHHHTTTTT--HHHHHHHHHHT-

Nearest PDB structures (foldseek):
  6wc8-assembly1_A-2  TM=3.318E-01  e=6.351E-01  Human immunodeficiency virus 1
  6w0u-assembly1_A-2  TM=3.141E-01  e=1.261E+00  Human immunodeficiency virus 1
  3ao1-assembly1_B  TM=2.942E-01  e=2.075E+00  Human immunodeficiency virus 1
  5eu7-assembly1_A  TM=2.994E-01  e=1.950E+00  Human immunodeficiency virus 1
  6l0c-assembly1_A-2  TM=3.013E-01  e=3.417E+00  Human immunodeficiency virus 1

Sequence (101 aa):
MRKIADTGLLKAALDADDRHHSWGARELRAHAPFVTCEGVLVELAFLVGSGRPGMLLVQRGDLVLDFSIVDAHARILELLAQYQDCPMDLTDACLVCMAER

Mean predicted aligned error: 2.56 Å

pLDDT: mean 96.41, std 3.94, range [70.38, 98.5]